Protein AF-S8CUX2-F1 (afdb_monomer_lite)

Secondary structure (DSSP, 8-state):
-----------------TTTT--GGGSS-PPPP----HHHHHHHHHHHHHHTT-HHHHHTTSTT--HHHHHHHHHHHHHH-HHHHHHHHH---S--HHHHHHHHHHHHHHHHHHHHHHHHHTTSS---

Structure (mmCIF, N/CA/C/O backbone):
data_AF-S8CUX2-F1
#
_entry.id   AF-S8CUX2-F1
#
loop_
_atom_site.group_PDB
_atom_site.id
_atom_site.type_symbol
_atom_site.label_atom_id
_atom_site.label_alt_id
_atom_site.label_comp_id
_atom_site.label_asym_id
_atom_site.label_entity_id
_atom_site.label_seq_id
_atom_site.pdbx_PDB_ins_code
_atom_site.Cartn_x
_atom_site.Cartn_y
_atom_site.Cartn_z
_atom_site.occupancy
_atom_site.B_iso_or_equiv
_atom_site.auth_seq_id
_atom_site.auth_comp_id
_atom_site.auth_asym_id
_atom_site.auth_atom_id
_atom_site.pdbx_PDB_model_num
ATOM 1 N N . SER A 1 1 ? -20.152 78.851 15.623 1.00 37.91 1 SER A N 1
ATOM 2 C CA . SER A 1 1 ? -20.322 78.773 14.161 1.00 37.91 1 SER A CA 1
ATOM 3 C C . SER A 1 1 ? -19.673 77.497 13.682 1.00 37.91 1 SER A C 1
ATOM 5 O O . SER A 1 1 ? -18.501 77.322 13.969 1.00 37.91 1 SER A O 1
ATOM 7 N N . ASN A 1 2 ? -20.456 76.507 13.239 1.00 30.64 2 ASN A N 1
ATOM 8 C CA . ASN A 1 2 ? -20.789 76.290 11.816 1.00 30.64 2 ASN A CA 1
ATOM 9 C C . ASN A 1 2 ? -19.498 76.142 10.986 1.00 30.64 2 ASN A C 1
ATOM 11 O O . ASN A 1 2 ? -18.697 77.064 10.982 1.00 30.64 2 ASN A O 1
ATOM 15 N N . ARG A 1 3 ? -19.255 75.078 10.224 1.00 36.97 3 ARG A N 1
ATOM 16 C CA . ARG A 1 3 ? -20.184 74.183 9.536 1.00 36.97 3 ARG A CA 1
ATOM 17 C C . ARG A 1 3 ? -19.367 73.013 8.969 1.00 36.97 3 ARG A C 1
ATOM 19 O O . ARG A 1 3 ? -18.211 73.190 8.599 1.00 36.97 3 ARG A O 1
ATOM 26 N N . GLU A 1 4 ? -20.019 71.864 8.965 1.00 51.66 4 GLU A N 1
ATOM 27 C CA . GLU A 1 4 ? -19.794 70.649 8.183 1.00 51.66 4 GLU A CA 1
ATOM 28 C C . GLU A 1 4 ? -19.056 70.856 6.848 1.00 51.66 4 GLU A C 1
ATOM 30 O O . GLU A 1 4 ? -19.335 71.815 6.126 1.00 51.66 4 GLU A O 1
ATOM 35 N N . ASN A 1 5 ? -18.207 69.896 6.467 1.00 39.75 5 ASN A N 1
ATOM 36 C CA . ASN A 1 5 ? -18.224 69.446 5.080 1.00 39.75 5 ASN A CA 1
ATOM 37 C C . ASN A 1 5 ? -17.845 67.965 4.980 1.00 39.75 5 ASN A C 1
ATOM 39 O O . ASN A 1 5 ? -16.748 67.546 5.347 1.00 39.75 5 ASN A O 1
ATOM 43 N N . GLU A 1 6 ? -18.828 67.208 4.516 1.00 55.53 6 GLU A N 1
ATOM 44 C CA . GLU A 1 6 ? -18.827 65.791 4.200 1.00 55.53 6 GLU A CA 1
ATOM 45 C C . GLU A 1 6 ? -17.875 65.504 3.033 1.00 55.53 6 GLU A C 1
ATOM 47 O O . GLU A 1 6 ? -17.932 66.175 2.004 1.00 55.53 6 GLU A O 1
ATOM 52 N N . VAL A 1 7 ? -17.053 64.462 3.155 1.00 50.59 7 VAL A N 1
ATOM 53 C CA . VAL A 1 7 ? -16.576 63.705 1.993 1.00 50.59 7 VAL A CA 1
ATOM 54 C C . VAL A 1 7 ? -16.762 62.236 2.334 1.00 50.59 7 VAL A C 1
ATOM 56 O O . VAL A 1 7 ? -15.947 61.621 3.016 1.00 50.59 7 VAL A O 1
ATOM 59 N N . GLY A 1 8 ? -17.908 61.709 1.911 1.00 48.66 8 GLY A N 1
ATOM 60 C CA . GLY A 1 8 ? -18.070 60.282 1.721 1.00 48.66 8 GLY A CA 1
ATOM 61 C C . GLY A 1 8 ? -17.279 59.880 0.485 1.00 48.66 8 GLY A C 1
ATOM 62 O O . GLY A 1 8 ? -17.610 60.291 -0.623 1.00 48.66 8 GLY A O 1
ATOM 63 N N . GLU A 1 9 ? -16.255 59.066 0.680 1.00 47.22 9 GLU A N 1
ATOM 64 C CA . GLU A 1 9 ? -15.650 58.276 -0.381 1.00 47.22 9 GLU A CA 1
ATOM 65 C C . GLU A 1 9 ? -15.678 56.841 0.123 1.00 47.22 9 GLU A C 1
ATOM 67 O O . GLU A 1 9 ? -15.067 56.507 1.135 1.00 47.22 9 GLU A O 1
ATOM 72 N N . GLY A 1 10 ? -16.549 56.045 -0.497 1.00 42.28 10 GLY A N 1
ATOM 73 C CA . GLY A 1 10 ? -16.823 54.687 -0.072 1.00 42.28 10 GLY A CA 1
ATOM 74 C C . GLY A 1 10 ? -15.547 53.862 -0.067 1.00 42.28 10 GLY A C 1
ATOM 75 O O . GLY A 1 10 ? -14.856 53.781 -1.083 1.00 42.28 10 GLY A O 1
ATOM 76 N N . ASP A 1 11 ? -15.292 53.207 1.063 1.00 43.88 11 ASP A N 1
ATOM 77 C CA . ASP A 1 11 ? -14.418 52.048 1.131 1.00 43.88 11 ASP A CA 1
ATOM 78 C C . ASP A 1 11 ? -14.991 50.987 0.185 1.00 43.88 11 ASP A C 1
ATOM 80 O O . ASP A 1 11 ? -15.838 50.165 0.547 1.00 43.88 11 ASP A O 1
ATOM 84 N N . ALA A 1 12 ? -14.556 51.030 -1.074 1.00 53.41 12 ALA A N 1
ATOM 85 C CA . ALA A 1 12 ? -14.620 49.900 -1.974 1.00 53.41 12 ALA A CA 1
ATOM 86 C C . ALA A 1 12 ? -13.713 48.843 -1.351 1.00 53.41 12 ALA A C 1
ATOM 88 O O . ALA A 1 12 ? -12.517 48.784 -1.634 1.00 53.41 12 ALA A O 1
ATOM 89 N N . ALA A 1 13 ? -14.286 48.062 -0.436 1.00 52.28 13 ALA A N 1
ATOM 90 C CA . ALA A 1 13 ? -13.693 46.847 0.070 1.00 52.28 13 ALA A CA 1
ATOM 91 C C . ALA A 1 13 ? -13.334 46.007 -1.154 1.00 52.28 13 ALA A C 1
ATOM 93 O O . ALA A 1 13 ? -14.189 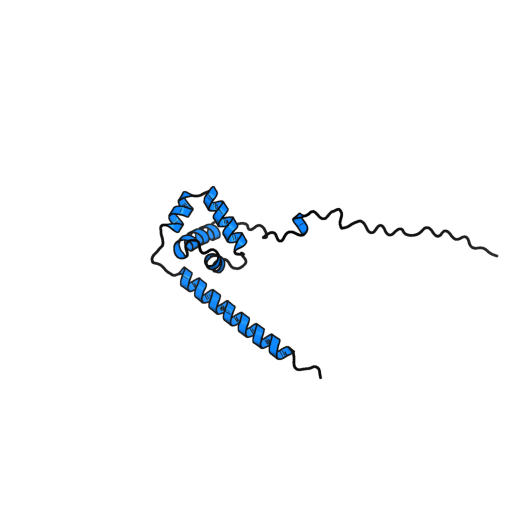45.358 -1.760 1.00 52.28 13 ALA A O 1
ATOM 94 N N . ALA A 1 14 ? -12.067 46.089 -1.555 1.00 55.91 14 ALA A N 1
ATOM 95 C CA . ALA A 1 14 ? -11.447 45.159 -2.463 1.00 55.91 14 ALA A CA 1
ATOM 96 C C . ALA A 1 14 ? -11.514 43.808 -1.755 1.00 55.91 14 ALA A C 1
ATOM 98 O O . ALA A 1 14 ? -10.632 43.435 -0.984 1.00 55.91 14 ALA A O 1
ATOM 99 N N . VAL A 1 15 ? -12.623 43.099 -1.958 1.00 57.91 15 VAL A N 1
ATOM 100 C CA . VAL A 1 15 ? -12.687 41.659 -1.765 1.00 57.91 15 VAL A CA 1
ATOM 101 C C . VAL A 1 15 ? -11.765 41.117 -2.844 1.00 57.91 15 VAL A C 1
ATOM 103 O O . VAL A 1 15 ? -12.189 40.856 -3.967 1.00 57.91 15 VAL A O 1
ATOM 106 N N . GLU A 1 16 ? -10.466 41.102 -2.536 1.00 60.84 16 GLU A N 1
ATOM 107 C CA . GLU A 1 16 ? -9.465 40.524 -3.410 1.00 60.84 16 GLU A CA 1
ATOM 108 C C . GLU A 1 16 ? -9.890 39.090 -3.698 1.00 60.84 16 GLU A C 1
ATOM 110 O O . GLU A 1 16 ? -10.170 38.280 -2.811 1.00 60.84 16 GLU A O 1
ATOM 115 N N . ASP A 1 17 ? -10.039 38.859 -4.990 1.00 59.09 17 ASP A N 1
ATOM 116 C CA . ASP A 1 17 ? -10.714 37.741 -5.599 1.00 59.09 17 ASP A CA 1
ATOM 117 C C . ASP A 1 17 ? -9.941 36.443 -5.333 1.00 59.09 17 ASP A C 1
ATOM 119 O O . ASP A 1 17 ? -9.092 36.001 -6.112 1.00 59.09 17 ASP A O 1
ATOM 123 N N . ALA A 1 18 ? -10.240 35.814 -4.196 1.00 62.25 18 ALA A N 1
ATOM 124 C CA . ALA A 1 18 ? -9.682 34.525 -3.800 1.00 62.25 18 ALA A CA 1
ATOM 125 C C . ALA A 1 18 ? -9.970 33.408 -4.826 1.00 62.25 18 ALA A C 1
ATOM 127 O O . ALA A 1 18 ? -9.386 32.325 -4.737 1.00 62.25 18 ALA A O 1
ATOM 128 N N . THR A 1 19 ? -10.841 33.654 -5.813 1.00 65.31 19 THR A N 1
ATOM 129 C CA . THR A 1 19 ? -11.170 32.702 -6.874 1.00 65.31 19 THR A CA 1
ATOM 130 C C . THR A 1 19 ? -10.201 32.766 -8.062 1.00 65.31 19 THR A C 1
ATOM 132 O O . THR A 1 19 ? -10.017 31.749 -8.731 1.00 65.31 19 THR A O 1
ATOM 135 N N . LEU A 1 20 ? -9.476 33.876 -8.277 1.00 64.56 20 LEU A N 1
ATOM 136 C CA . LEU A 1 20 ? -8.507 34.006 -9.387 1.00 64.56 20 LEU A CA 1
ATOM 137 C C . LEU A 1 20 ? -7.224 33.204 -9.181 1.00 64.56 20 LEU A C 1
ATOM 139 O O . LEU A 1 20 ? -6.543 32.864 -10.149 1.00 64.56 20 LEU A O 1
ATOM 143 N N . TYR A 1 21 ? -6.879 32.899 -7.931 1.00 69.81 21 TYR A N 1
ATOM 144 C CA . TYR A 1 21 ? -5.679 32.124 -7.606 1.00 69.81 21 TYR A CA 1
ATOM 145 C C . TYR A 1 21 ? -5.949 30.616 -7.499 1.00 69.81 21 TYR A C 1
ATOM 147 O O . TYR A 1 21 ? -5.044 29.816 -7.243 1.00 69.81 21 TYR A O 1
ATOM 155 N N . PHE A 1 22 ? -7.198 30.196 -7.700 1.00 71.25 22 PHE A N 1
ATOM 156 C CA . PHE A 1 22 ? -7.586 28.810 -7.538 1.00 71.25 22 PHE A CA 1
ATOM 157 C C . PHE A 1 22 ? -7.418 28.047 -8.857 1.00 71.25 22 PHE A C 1
ATOM 159 O O . PHE A 1 22 ? -8.233 28.120 -9.773 1.00 71.25 22 PHE A O 1
ATOM 166 N N . ASN A 1 23 ? -6.336 27.277 -8.973 1.00 83.06 23 ASN A N 1
ATOM 167 C CA . ASN A 1 23 ? -6.180 26.345 -10.087 1.00 83.06 23 ASN A CA 1
ATOM 168 C C . ASN A 1 23 ? -7.142 25.155 -9.906 1.00 83.06 23 ASN A C 1
ATOM 170 O O . ASN A 1 23 ? -7.345 24.686 -8.789 1.00 83.06 23 ASN A O 1
ATOM 174 N N . TYR A 1 24 ? -7.646 24.592 -11.008 1.00 80.19 24 TYR A N 1
ATOM 175 C CA . TYR A 1 24 ? -8.343 23.296 -11.068 1.00 80.19 24 TYR A CA 1
ATOM 176 C C . TYR A 1 24 ? -7.755 22.222 -10.137 1.00 80.19 24 TYR A C 1
ATOM 178 O O . TYR A 1 24 ? -8.478 21.438 -9.526 1.00 80.19 24 TYR A O 1
ATOM 186 N N . GLN A 1 25 ? -6.428 22.198 -9.999 1.00 77.25 25 GLN A N 1
ATOM 187 C CA . GLN A 1 25 ? -5.720 21.258 -9.136 1.00 77.25 25 GLN A CA 1
ATOM 188 C C . GLN A 1 25 ? -6.114 21.327 -7.657 1.00 77.25 25 GLN A C 1
ATOM 190 O O . GLN A 1 25 ? -5.917 20.331 -6.967 1.00 77.25 25 GLN A O 1
ATOM 195 N N . THR A 1 26 ? -6.653 22.447 -7.183 1.00 79.31 26 THR A N 1
ATOM 196 C CA . THR A 1 26 ? -6.987 22.654 -5.774 1.00 79.31 26 THR A CA 1
ATOM 197 C C . THR A 1 26 ? -8.359 22.049 -5.407 1.00 79.31 26 THR A C 1
ATOM 199 O O . THR A 1 26 ? -8.569 21.717 -4.247 1.00 79.31 26 THR A O 1
ATOM 202 N N . TYR A 1 27 ? -9.255 21.784 -6.375 1.00 81.44 27 TYR A N 1
ATOM 203 C CA . TYR A 1 27 ? -10.503 21.013 -6.160 1.00 81.44 27 TYR A CA 1
ATOM 204 C C . TYR A 1 27 ? -10.329 19.511 -6.434 1.00 81.44 27 TYR A C 1
ATOM 206 O O . TYR A 1 27 ? -11.255 18.724 -6.245 1.00 81.44 27 TYR A O 1
ATOM 214 N N . MET A 1 28 ? -9.163 19.095 -6.929 1.00 82.19 28 MET A N 1
ATOM 215 C CA . MET A 1 28 ? -8.902 17.695 -7.239 1.00 82.19 28 MET A CA 1
ATOM 216 C C . MET A 1 28 ? -8.501 16.938 -5.978 1.00 82.19 28 MET A C 1
ATOM 218 O O . MET A 1 28 ? -7.498 17.274 -5.349 1.00 82.19 28 MET A O 1
ATOM 222 N N . ASP A 1 29 ? -9.213 15.853 -5.680 1.00 75.50 29 ASP A N 1
ATOM 223 C CA . ASP A 1 29 ? -8.804 14.901 -4.650 1.00 75.50 29 ASP A CA 1
ATOM 224 C C . ASP A 1 29 ? -7.596 14.090 -5.145 1.00 75.50 29 ASP A C 1
ATOM 226 O O . ASP A 1 29 ? -7.708 13.043 -5.793 1.00 75.50 29 ASP A O 1
ATOM 230 N N . LYS A 1 30 ? -6.402 14.659 -4.949 1.00 77.56 30 LYS A N 1
ATOM 231 C CA . LYS A 1 30 ? -5.134 14.043 -5.332 1.00 77.56 30 LYS A CA 1
ATOM 232 C C . LYS A 1 30 ? -4.539 13.328 -4.125 1.00 77.56 30 LYS A C 1
ATOM 234 O O . LYS A 1 30 ? -4.345 13.958 -3.082 1.00 77.56 30 LYS A O 1
ATOM 239 N N . PRO A 1 31 ? -4.134 12.053 -4.268 1.00 75.00 31 PRO A N 1
ATOM 240 C CA . PRO A 1 31 ? -3.434 11.378 -3.194 1.00 75.00 31 PRO A CA 1
ATOM 241 C C . PRO A 1 31 ? -2.156 12.147 -2.867 1.00 75.00 31 PRO A C 1
ATOM 243 O O . PRO A 1 31 ? -1.370 12.476 -3.763 1.00 75.00 31 PRO A O 1
ATOM 246 N N . ARG A 1 32 ? -1.933 12.409 -1.574 1.00 80.06 32 ARG A N 1
ATOM 247 C CA . ARG A 1 32 ? -0.699 13.053 -1.121 1.00 80.06 32 ARG A CA 1
ATOM 248 C C . ARG A 1 32 ? 0.512 12.256 -1.627 1.00 80.06 32 ARG A C 1
ATOM 250 O O . ARG A 1 32 ? 0.483 11.019 -1.573 1.00 80.06 32 ARG A O 1
ATOM 257 N N . PRO A 1 33 ? 1.562 12.929 -2.127 1.00 79.62 33 PRO A N 1
ATOM 258 C CA . PRO A 1 33 ? 2.763 12.250 -2.583 1.00 79.62 33 PRO A CA 1
ATOM 259 C C . PRO A 1 33 ? 3.424 11.530 -1.405 1.00 79.62 33 PRO A C 1
ATOM 261 O O . PRO A 1 33 ? 3.653 12.119 -0.352 1.00 79.62 33 PRO A O 1
ATOM 264 N N . ILE A 1 34 ? 3.738 10.249 -1.595 1.00 87.38 34 ILE A N 1
ATOM 265 C CA . ILE A 1 34 ? 4.442 9.434 -0.602 1.00 87.38 34 ILE A CA 1
ATOM 266 C C . ILE A 1 34 ? 5.869 9.204 -1.055 1.00 87.38 34 ILE A C 1
ATOM 268 O O . ILE A 1 34 ? 6.129 8.808 -2.197 1.00 87.38 34 ILE A O 1
ATOM 272 N N . ARG A 1 35 ? 6.792 9.369 -0.111 1.00 89.62 35 ARG A N 1
ATOM 273 C CA . ARG A 1 35 ? 8.161 8.903 -0.260 1.00 89.62 35 ARG A CA 1
ATOM 274 C C . ARG A 1 35 ? 8.235 7.437 0.162 1.00 89.62 35 ARG A C 1
ATOM 276 O O . ARG A 1 35 ? 8.174 7.135 1.343 1.00 89.62 35 ARG A O 1
ATOM 283 N N . TRP A 1 36 ? 8.388 6.545 -0.811 1.00 93.75 36 TRP A N 1
ATOM 284 C CA . TRP A 1 36 ? 8.615 5.124 -0.553 1.00 93.75 36 TRP A CA 1
ATOM 285 C C . TRP A 1 36 ? 10.032 4.912 -0.032 1.00 93.75 36 TRP A C 1
ATOM 287 O O . TRP A 1 36 ? 10.997 5.240 -0.732 1.00 93.75 36 TRP A O 1
ATOM 297 N N . SER A 1 37 ? 10.170 4.369 1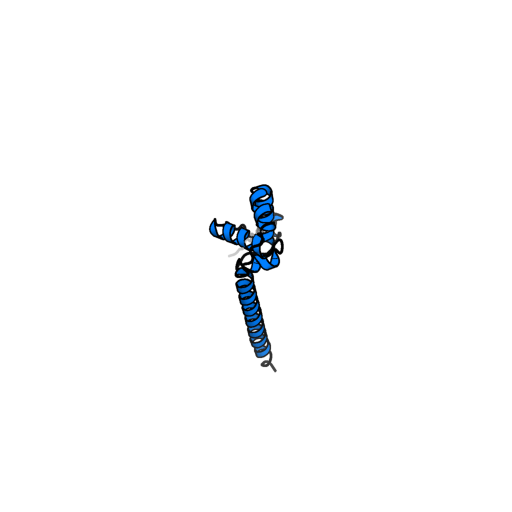.177 1.00 95.00 37 SER A N 1
ATOM 298 C CA . SER A 1 37 ? 11.471 3.917 1.654 1.00 95.00 37 SER A CA 1
ATOM 299 C C . SER A 1 37 ? 11.889 2.630 0.931 1.00 95.00 37 SER A C 1
ATOM 301 O O . SER A 1 37 ? 11.096 1.980 0.235 1.00 95.00 37 SER A O 1
ATOM 303 N N . LYS A 1 38 ? 13.166 2.258 1.072 1.00 95.00 38 LYS A N 1
ATOM 304 C CA . LYS A 1 38 ? 13.649 0.967 0.564 1.00 95.00 38 LYS A CA 1
ATOM 305 C C . LYS A 1 38 ? 12.917 -0.185 1.254 1.00 95.00 38 LYS A C 1
ATOM 307 O O . LYS A 1 38 ? 12.461 -1.084 0.563 1.00 95.00 38 LYS A O 1
ATOM 312 N N . GLN A 1 39 ? 12.726 -0.086 2.571 1.00 95.06 39 GLN A N 1
ATOM 313 C CA . GLN A 1 39 ? 12.022 -1.096 3.356 1.00 95.06 39 GLN A CA 1
ATOM 314 C C . GLN A 1 39 ? 10.567 -1.260 2.903 1.00 95.06 39 GLN A C 1
ATOM 316 O O . GLN A 1 39 ? 10.148 -2.376 2.625 1.00 95.06 39 GLN A O 1
ATOM 321 N N . ASP A 1 40 ? 9.832 -0.158 2.713 1.00 94.50 40 ASP A N 1
ATOM 322 C CA . ASP A 1 40 ? 8.439 -0.222 2.238 1.00 94.50 40 ASP A CA 1
ATOM 323 C C . ASP A 1 40 ? 8.344 -0.849 0.846 1.00 94.50 40 ASP A C 1
ATOM 325 O O . ASP A 1 40 ? 7.373 -1.522 0.508 1.00 94.50 40 ASP A O 1
ATOM 329 N N . THR A 1 41 ? 9.360 -0.613 0.012 1.00 95.88 41 THR A N 1
ATOM 330 C CA . THR A 1 41 ? 9.427 -1.204 -1.324 1.00 95.88 41 THR A CA 1
ATOM 331 C C . THR A 1 41 ? 9.682 -2.709 -1.248 1.00 95.88 41 THR A C 1
ATOM 333 O O . THR A 1 41 ? 9.054 -3.444 -2.002 1.00 95.88 41 THR A O 1
ATOM 336 N N . GLU A 1 42 ? 10.535 -3.182 -0.335 1.00 95.38 42 GLU A N 1
ATOM 337 C CA . GLU A 1 42 ? 10.711 -4.622 -0.093 1.00 95.38 42 GLU A CA 1
ATOM 338 C C . GLU A 1 42 ? 9.413 -5.268 0.397 1.00 95.38 42 GLU A C 1
ATOM 340 O O . GLU A 1 42 ? 8.933 -6.214 -0.227 1.00 95.38 42 GLU A O 1
ATOM 345 N N . THR A 1 43 ? 8.768 -4.688 1.415 1.00 93.94 43 THR A N 1
ATOM 346 C CA . THR A 1 43 ? 7.464 -5.161 1.906 1.00 93.94 43 THR A CA 1
ATOM 347 C C . THR A 1 43 ? 6.413 -5.168 0.795 1.00 93.94 43 THR A C 1
ATOM 349 O O . THR A 1 43 ? 5.590 -6.075 0.728 1.00 93.94 43 THR A O 1
ATOM 352 N N . PHE A 1 44 ? 6.451 -4.209 -0.135 1.00 95.38 44 PHE A N 1
ATOM 353 C CA . PHE A 1 44 ? 5.544 -4.190 -1.283 1.00 95.38 44 PHE A CA 1
ATOM 354 C C . PHE A 1 44 ? 5.767 -5.398 -2.200 1.00 95.38 44 PHE A C 1
ATOM 356 O O . PHE A 1 44 ? 4.802 -6.048 -2.595 1.00 95.38 44 PHE A O 1
ATOM 363 N N . TYR A 1 45 ? 7.019 -5.736 -2.514 1.00 94.94 45 TYR A N 1
ATOM 364 C CA . TYR A 1 45 ? 7.324 -6.914 -3.325 1.00 94.94 45 TYR A CA 1
ATOM 365 C C . TYR A 1 45 ? 6.964 -8.220 -2.610 1.00 94.94 45 TYR A C 1
ATOM 367 O O . TYR A 1 45 ? 6.417 -9.125 -3.239 1.00 94.94 45 TYR A O 1
ATOM 375 N N . GLU A 1 46 ? 7.202 -8.318 -1.303 1.00 92.94 46 GLU A N 1
ATOM 376 C CA . GLU A 1 46 ? 6.768 -9.463 -0.493 1.00 92.94 46 GLU A CA 1
ATOM 377 C C . GLU A 1 46 ? 5.242 -9.608 -0.480 1.00 92.94 46 GLU A C 1
ATOM 379 O O . GLU A 1 46 ? 4.718 -10.710 -0.654 1.00 92.94 46 GLU A O 1
ATOM 384 N N . ALA A 1 47 ? 4.517 -8.496 -0.371 1.00 92.94 47 ALA A N 1
ATOM 385 C CA . ALA A 1 47 ? 3.063 -8.478 -0.427 1.00 92.94 47 ALA A CA 1
ATOM 386 C C . ALA A 1 47 ? 2.537 -8.953 -1.792 1.00 92.94 47 ALA A C 1
ATOM 388 O O . ALA A 1 47 ? 1.644 -9.797 -1.843 1.00 92.94 47 ALA A O 1
ATOM 389 N N . ILE A 1 48 ? 3.124 -8.480 -2.897 1.00 94.12 48 ILE A N 1
ATOM 390 C CA . ILE A 1 48 ? 2.785 -8.941 -4.256 1.00 94.12 48 ILE A CA 1
ATOM 391 C C . ILE A 1 48 ? 3.031 -10.447 -4.390 1.00 94.12 48 ILE A C 1
ATOM 393 O O . ILE A 1 48 ? 2.212 -11.156 -4.970 1.00 94.12 48 ILE A O 1
ATOM 397 N N . ARG A 1 49 ? 4.113 -10.963 -3.798 1.00 92.31 49 ARG A N 1
ATOM 398 C CA . ARG A 1 49 ? 4.396 -12.403 -3.788 1.00 92.31 49 ARG A CA 1
ATOM 399 C C . ARG A 1 49 ? 3.328 -13.213 -3.070 1.00 92.31 49 ARG A C 1
ATOM 401 O O . ARG A 1 49 ? 2.999 -14.304 -3.525 1.00 92.31 49 ARG A O 1
ATOM 408 N N . GLN A 1 50 ? 2.789 -12.723 -1.955 1.00 90.25 50 GLN A N 1
ATOM 409 C CA . GLN A 1 50 ? 1.811 -13.482 -1.167 1.00 90.25 50 GLN A CA 1
ATOM 410 C C . GLN A 1 50 ? 0.373 -13.330 -1.675 1.00 90.25 50 GLN A C 1
ATOM 412 O O . GLN A 1 50 ? -0.335 -14.338 -1.801 1.00 90.25 50 GLN A O 1
ATOM 417 N N . PHE A 1 51 ? -0.043 -12.098 -1.981 1.00 90.62 51 PHE A N 1
ATOM 418 C CA . PHE A 1 51 ? -1.417 -11.737 -2.350 1.00 90.62 51 PHE A CA 1
ATOM 419 C C . PHE A 1 51 ? -1.650 -11.642 -3.863 1.00 90.62 51 PHE A C 1
ATOM 421 O O . PHE A 1 51 ? -2.797 -11.585 -4.303 1.00 90.62 51 PHE A O 1
ATOM 428 N N . GLY A 1 52 ? -0.592 -11.618 -4.674 1.00 89.50 52 GLY A N 1
ATOM 429 C CA . GLY A 1 52 ? -0.695 -11.373 -6.109 1.00 89.50 52 GLY A CA 1
ATOM 430 C C . GLY A 1 52 ? -1.036 -9.912 -6.400 1.00 89.50 52 GLY A C 1
ATOM 431 O O . GLY A 1 52 ? -0.409 -8.997 -5.880 1.00 89.50 52 GLY A O 1
ATOM 432 N N . THR A 1 53 ? -2.040 -9.680 -7.245 1.00 91.00 53 THR A N 1
ATOM 433 C CA . THR A 1 53 ? -2.443 -8.335 -7.695 1.00 91.00 53 THR A CA 1
ATOM 434 C C . THR A 1 53 ? -3.594 -7.728 -6.890 1.00 91.00 53 THR A C 1
ATOM 436 O O . THR A 1 53 ? -4.150 -6.704 -7.298 1.00 91.00 53 THR A O 1
ATOM 439 N N . ASP A 1 54 ? -3.984 -8.331 -5.762 1.00 93.50 54 ASP A N 1
ATOM 440 C CA . ASP A 1 54 ? -5.013 -7.755 -4.895 1.00 93.50 54 ASP A CA 1
ATOM 441 C C . ASP A 1 54 ? -4.458 -6.567 -4.097 1.00 93.50 54 ASP A C 1
ATOM 443 O O . ASP A 1 54 ? -3.942 -6.682 -2.984 1.00 93.50 54 ASP A O 1
ATOM 447 N N . LEU A 1 55 ? -4.582 -5.381 -4.693 1.00 94.38 55 LEU A N 1
ATOM 448 C CA . LEU A 1 55 ? -4.099 -4.133 -4.106 1.00 94.38 55 LEU A CA 1
ATOM 449 C C . LEU A 1 55 ? -4.846 -3.739 -2.826 1.00 94.38 55 LEU A C 1
ATOM 451 O O . LEU A 1 55 ? -4.312 -2.953 -2.046 1.00 94.38 55 LEU A O 1
ATOM 455 N N . SER A 1 56 ? -6.071 -4.232 -2.622 1.00 93.06 56 SER A N 1
ATOM 456 C CA . SER A 1 56 ? -6.849 -3.937 -1.417 1.00 93.06 56 SER A CA 1
ATOM 457 C C . SER A 1 56 ? -6.292 -4.703 -0.220 1.00 93.06 56 SER A C 1
ATOM 459 O O . SER A 1 56 ? -6.166 -4.126 0.857 1.00 93.06 56 SER A O 1
ATOM 461 N N . LEU A 1 57 ? -5.890 -5.963 -0.416 1.00 92.38 57 LEU A N 1
ATOM 462 C CA . LEU A 1 57 ? -5.199 -6.746 0.612 1.00 92.38 57 LEU A CA 1
ATOM 463 C C . LEU A 1 57 ? -3.802 -6.198 0.895 1.00 92.38 57 LEU A C 1
ATOM 465 O O . LEU A 1 57 ? -3.437 -6.021 2.054 1.00 92.38 57 LEU A O 1
ATOM 469 N N . ILE A 1 58 ? -3.047 -5.849 -0.150 1.00 94.19 58 ILE A N 1
ATOM 470 C CA . ILE A 1 58 ? -1.706 -5.269 0.006 1.00 94.19 58 ILE A CA 1
ATOM 471 C C . ILE A 1 58 ? -1.763 -3.969 0.811 1.00 94.19 58 ILE A C 1
ATOM 473 O O . ILE A 1 58 ? -0.910 -3.748 1.665 1.00 94.19 58 ILE A O 1
ATOM 477 N N . GLN A 1 59 ? -2.780 -3.128 0.594 1.00 94.94 59 GLN A N 1
ATOM 478 C CA . GLN A 1 59 ? -2.968 -1.894 1.361 1.00 94.94 59 GLN A CA 1
ATOM 479 C C . GLN A 1 59 ? -3.037 -2.145 2.875 1.00 94.94 59 GLN A C 1
ATOM 481 O O . GLN A 1 59 ? -2.556 -1.315 3.640 1.00 94.94 59 GLN A O 1
ATOM 486 N N . GLN A 1 60 ? -3.588 -3.277 3.325 1.00 93.69 60 GLN A N 1
ATOM 487 C CA . GLN A 1 60 ? -3.718 -3.568 4.758 1.00 93.69 60 GLN A CA 1
ATOM 488 C C . GLN A 1 60 ? -2.364 -3.695 5.473 1.00 93.69 60 GLN A C 1
ATOM 490 O O . GLN A 1 60 ? -2.300 -3.485 6.681 1.00 93.69 60 GLN A O 1
ATOM 495 N N . LEU A 1 61 ? -1.279 -3.974 4.741 1.00 91.25 61 LEU A N 1
ATOM 496 C CA . LEU A 1 61 ? 0.081 -3.997 5.288 1.00 91.25 61 LEU A CA 1
ATOM 497 C C . LEU A 1 61 ? 0.706 -2.607 5.459 1.00 91.25 61 LEU A C 1
ATOM 499 O O . LEU A 1 61 ? 1.720 -2.473 6.137 1.00 91.25 61 LEU A O 1
ATOM 503 N N . PHE A 1 62 ? 0.125 -1.577 4.844 1.00 91.94 62 PHE A N 1
ATOM 504 C CA . PHE A 1 62 ? 0.666 -0.224 4.839 1.00 91.94 62 PHE A CA 1
ATOM 505 C C . PHE A 1 62 ? -0.300 0.742 5.533 1.00 91.94 62 PHE A C 1
ATOM 507 O O . PHE A 1 62 ? -1.113 1.395 4.866 1.00 91.94 62 PHE A O 1
ATOM 514 N N . PRO A 1 63 ? -0.232 0.866 6.872 1.00 87.56 63 PRO A N 1
ATOM 515 C CA . PRO A 1 63 ? -1.096 1.787 7.593 1.00 87.56 63 PRO A CA 1
ATOM 516 C C . PRO A 1 63 ? -0.850 3.224 7.114 1.00 87.56 63 PRO A C 1
ATOM 518 O O . PRO A 1 63 ? 0.284 3.689 7.028 1.00 87.56 63 PRO A O 1
ATOM 521 N N . GLY A 1 64 ? -1.929 3.928 6.775 1.00 88.44 64 GLY A N 1
ATOM 522 C CA . GLY A 1 64 ? -1.871 5.310 6.291 1.00 88.44 64 GLY A CA 1
ATOM 523 C C . GLY A 1 64 ? -1.635 5.473 4.786 1.00 88.44 64 GLY A C 1
ATOM 524 O O . GLY A 1 64 ? -1.678 6.608 4.306 1.00 88.44 64 GLY A O 1
ATOM 525 N N . LEU A 1 65 ? -1.441 4.387 4.027 1.00 92.19 65 LEU A N 1
ATOM 526 C CA . LEU A 1 65 ? -1.449 4.441 2.563 1.00 92.19 65 LEU A CA 1
ATOM 527 C C . LEU A 1 65 ? -2.814 4.018 2.017 1.00 92.19 65 LEU A C 1
ATOM 529 O O . LEU A 1 65 ? -3.445 3.076 2.490 1.00 92.19 65 LEU A O 1
ATOM 533 N N . THR A 1 66 ? -3.266 4.702 0.974 1.00 93.31 66 THR A N 1
ATOM 534 C CA . THR A 1 66 ? -4.514 4.393 0.282 1.00 93.31 66 THR A CA 1
ATOM 535 C C . THR A 1 66 ? -4.276 3.393 -0.843 1.00 93.31 66 THR A C 1
ATOM 537 O O . THR A 1 66 ? -3.211 3.359 -1.470 1.00 93.31 66 THR A O 1
ATOM 540 N N . ARG A 1 67 ? -5.306 2.624 -1.206 1.00 94.19 67 ARG A N 1
ATOM 541 C CA . ARG A 1 67 ? -5.278 1.734 -2.377 1.00 94.19 67 ARG A CA 1
ATOM 542 C C . ARG A 1 67 ? -4.825 2.438 -3.661 1.00 94.19 67 ARG A C 1
ATOM 544 O O . ARG A 1 67 ? -4.145 1.833 -4.491 1.00 94.19 67 ARG A O 1
ATOM 551 N N . GLN A 1 68 ? -5.183 3.713 -3.843 1.00 93.12 68 GLN A N 1
ATOM 552 C CA . GLN A 1 68 ? -4.734 4.493 -5.000 1.00 93.12 68 GLN A CA 1
ATOM 553 C C . GLN A 1 68 ? -3.211 4.671 -5.006 1.00 93.12 68 GLN A C 1
ATOM 555 O O . GLN A 1 68 ? -2.582 4.537 -6.055 1.00 93.12 68 GLN A O 1
ATOM 560 N N . GLN A 1 69 ? -2.607 4.916 -3.844 1.00 94.38 69 GLN A N 1
ATOM 561 C CA . GLN A 1 69 ? -1.160 5.063 -3.703 1.00 94.38 69 GLN A CA 1
ATOM 562 C C . GLN A 1 69 ? -0.431 3.734 -3.953 1.00 94.38 69 GLN A C 1
ATOM 564 O O . GLN A 1 69 ? 0.572 3.722 -4.669 1.00 94.38 69 GLN A O 1
ATOM 569 N N . ILE A 1 70 ? -0.984 2.609 -3.483 1.00 95.81 70 ILE A N 1
ATOM 570 C CA . ILE A 1 70 ? -0.474 1.264 -3.807 1.00 95.81 70 ILE A CA 1
ATOM 571 C C . ILE A 1 70 ? -0.551 0.999 -5.320 1.00 95.81 70 ILE A C 1
ATOM 573 O O . ILE A 1 70 ? 0.416 0.541 -5.927 1.00 95.81 70 ILE A O 1
ATOM 577 N N . LYS A 1 71 ? -1.660 1.367 -5.975 1.00 95.25 71 LYS A N 1
ATOM 578 C CA . LYS A 1 71 ? -1.809 1.261 -7.439 1.00 95.25 71 LYS A CA 1
ATOM 579 C C . LYS A 1 71 ? -0.782 2.106 -8.193 1.00 95.25 71 LYS A C 1
ATOM 581 O O . LYS A 1 71 ? -0.240 1.655 -9.202 1.00 95.25 71 LYS A O 1
ATOM 586 N N . LEU A 1 72 ? -0.521 3.331 -7.738 1.00 95.31 72 LEU A N 1
ATOM 587 C CA . LEU A 1 72 ? 0.495 4.200 -8.336 1.00 95.31 72 LEU A CA 1
ATOM 588 C C . LEU A 1 72 ? 1.895 3.596 -8.196 1.00 95.31 72 LEU A C 1
ATOM 590 O O . LEU A 1 72 ? 2.655 3.619 -9.165 1.00 95.31 72 LEU A O 1
ATOM 594 N N . LYS A 1 73 ? 2.212 3.010 -7.036 1.00 95.88 73 LYS A N 1
ATOM 595 C CA . LYS A 1 73 ? 3.460 2.271 -6.823 1.00 95.88 73 LYS A CA 1
ATOM 596 C C . LYS A 1 73 ? 3.566 1.083 -7.774 1.00 95.88 73 LYS A C 1
ATOM 598 O O . LYS A 1 73 ? 4.547 1.018 -8.502 1.00 95.88 73 LYS A O 1
ATOM 603 N N . TYR A 1 74 ? 2.537 0.239 -7.869 1.00 95.88 74 TYR A N 1
ATOM 604 C CA . TYR A 1 74 ? 2.513 -0.893 -8.803 1.00 95.88 74 TYR A CA 1
ATOM 605 C C . TYR A 1 74 ? 2.803 -0.456 -10.244 1.00 95.88 74 TYR A C 1
ATOM 607 O O . TYR A 1 74 ? 3.719 -0.970 -10.873 1.00 95.88 74 TYR A O 1
ATOM 615 N N . LYS A 1 75 ? 2.100 0.570 -10.745 1.00 95.69 75 LYS A N 1
ATOM 616 C CA . LYS A 1 75 ? 2.332 1.114 -12.097 1.00 95.69 75 LYS A CA 1
ATOM 617 C C . LYS A 1 75 ? 3.738 1.682 -12.292 1.00 95.69 75 LYS A C 1
ATOM 619 O O . LYS A 1 75 ? 4.243 1.709 -13.411 1.00 95.69 75 LYS A O 1
ATOM 624 N N . LYS A 1 76 ? 4.347 2.226 -11.237 1.00 95.81 76 LYS A N 1
ATOM 625 C CA . LYS A 1 76 ? 5.719 2.736 -11.289 1.00 95.81 76 LYS A CA 1
ATOM 626 C C . LYS A 1 76 ? 6.716 1.581 -11.374 1.00 95.81 76 LYS A C 1
ATOM 628 O O . LYS A 1 76 ? 7.584 1.620 -12.239 1.00 95.81 76 LYS A O 1
ATOM 633 N N . GLU A 1 77 ? 6.558 0.560 -10.537 1.00 96.12 77 GLU A N 1
ATOM 634 C CA . GLU A 1 77 ? 7.408 -0.636 -10.546 1.00 96.12 77 GLU A CA 1
ATOM 635 C C . GLU A 1 77 ? 7.255 -1.435 -11.846 1.00 96.12 77 GLU A C 1
ATOM 637 O O . GLU A 1 77 ? 8.248 -1.884 -12.397 1.00 96.12 77 GLU A O 1
ATOM 642 N N . GLU A 1 78 ? 6.053 -1.523 -12.417 1.00 95.81 78 GLU A N 1
ATOM 643 C CA . GLU A 1 78 ? 5.819 -2.165 -13.720 1.00 95.81 78 GLU A CA 1
ATOM 644 C C . GLU A 1 78 ? 6.626 -1.501 -14.846 1.00 95.81 78 GLU A C 1
ATOM 646 O O . GLU A 1 78 ? 7.143 -2.174 -15.732 1.00 95.81 78 GLU A O 1
ATOM 651 N N . ARG A 1 79 ? 6.785 -0.173 -14.792 1.00 96.62 79 ARG A N 1
ATOM 652 C CA . ARG A 1 79 ? 7.557 0.588 -15.785 1.00 96.62 79 ARG A CA 1
ATOM 653 C C . ARG A 1 79 ? 9.060 0.563 -15.529 1.00 96.62 79 ARG A C 1
ATOM 655 O O . ARG A 1 79 ? 9.831 0.569 -16.479 1.00 96.62 79 ARG A O 1
ATOM 662 N N . GLN A 1 80 ? 9.474 0.616 -14.264 1.00 96.56 80 GLN A N 1
ATOM 663 C CA . GLN A 1 80 ? 10.883 0.781 -13.884 1.00 96.56 80 GLN A CA 1
ATOM 664 C C . GLN A 1 80 ? 11.593 -0.555 -13.635 1.00 96.56 80 GLN A C 1
ATOM 666 O O . GLN A 1 80 ? 12.784 -0.680 -13.908 1.00 96.56 80 GLN A O 1
ATOM 671 N N . HIS A 1 81 ? 10.866 -1.553 -13.138 1.00 96.06 81 HIS A N 1
ATOM 672 C CA . HIS A 1 81 ? 11.379 -2.844 -12.684 1.00 96.06 81 HIS A CA 1
ATOM 673 C C . HIS A 1 81 ? 10.459 -4.015 -13.107 1.00 96.06 81 HIS A C 1
ATOM 675 O O . HIS A 1 81 ? 10.056 -4.821 -12.262 1.00 96.06 81 HIS A O 1
ATOM 681 N N . PRO A 1 82 ? 10.146 -4.164 -14.413 1.00 95.44 82 PRO A N 1
ATOM 682 C CA . PRO A 1 82 ? 9.176 -5.152 -14.898 1.00 95.44 82 PRO A CA 1
ATOM 683 C C . PRO A 1 82 ? 9.547 -6.594 -14.531 1.00 95.44 82 PRO A C 1
ATOM 685 O O . PRO A 1 82 ? 8.681 -7.365 -14.126 1.00 95.44 82 PRO A O 1
ATOM 688 N N . PHE A 1 83 ? 10.83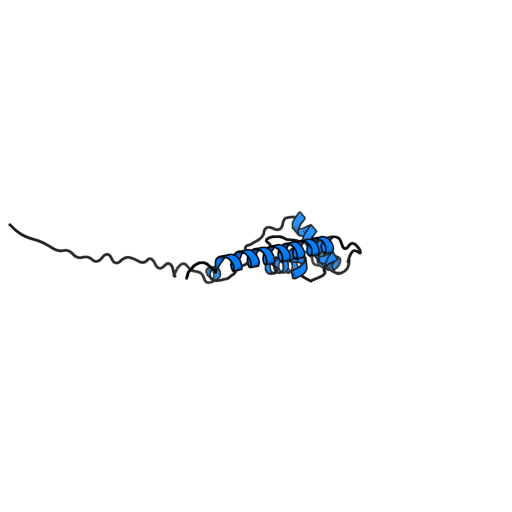3 -6.955 -14.608 1.00 95.81 83 PHE A N 1
ATOM 689 C CA . PHE A 1 83 ? 11.300 -8.303 -14.266 1.00 95.81 83 PHE A CA 1
ATOM 690 C C . PHE A 1 83 ? 11.082 -8.641 -12.793 1.00 95.81 83 PHE A C 1
ATOM 692 O O . PHE A 1 83 ? 10.606 -9.726 -12.479 1.00 95.81 83 PHE A O 1
ATOM 699 N N . ARG A 1 84 ? 11.369 -7.693 -11.897 1.00 94.94 84 ARG A N 1
ATOM 700 C CA . ARG A 1 84 ? 11.207 -7.885 -10.453 1.00 94.94 84 ARG A CA 1
ATOM 701 C C . ARG A 1 84 ? 9.737 -8.033 -10.075 1.00 94.94 84 ARG A C 1
ATOM 703 O O . ARG A 1 84 ? 9.386 -8.867 -9.247 1.00 94.94 84 ARG A O 1
ATOM 710 N N . LEU A 1 85 ? 8.868 -7.243 -10.705 1.00 94.50 85 LEU A N 1
ATOM 711 C CA . LEU A 1 85 ? 7.427 -7.348 -10.501 1.00 94.50 85 LEU A CA 1
ATOM 712 C C . LEU A 1 85 ? 6.879 -8.674 -11.043 1.00 94.50 85 LEU A C 1
ATOM 714 O O . LEU A 1 85 ? 6.096 -9.334 -10.366 1.00 94.50 85 LEU A O 1
ATOM 718 N N . HIS A 1 86 ? 7.325 -9.094 -12.227 1.00 93.38 86 HIS A N 1
ATOM 719 C CA . HIS A 1 86 ? 6.940 -10.374 -12.815 1.00 93.38 86 HIS A CA 1
ATOM 720 C C . HIS A 1 86 ? 7.388 -11.563 -11.956 1.00 93.38 86 HIS A C 1
ATOM 722 O O . HIS A 1 86 ? 6.602 -12.478 -11.703 1.00 93.38 86 HIS A O 1
ATOM 728 N N . GLU A 1 87 ? 8.625 -11.530 -11.460 1.00 93.56 87 GLU A N 1
ATOM 729 C CA . GLU A 1 87 ? 9.143 -12.525 -10.525 1.00 93.56 87 GLU A CA 1
ATOM 730 C C . GLU A 1 87 ? 8.292 -12.573 -9.256 1.00 93.56 87 GLU A C 1
ATOM 732 O O . GLU A 1 87 ? 7.895 -13.656 -8.827 1.00 93.56 87 GLU A O 1
ATOM 737 N N . ALA A 1 88 ? 7.953 -11.412 -8.690 1.00 92.69 88 ALA A N 1
ATOM 738 C CA . ALA A 1 88 ? 7.120 -11.336 -7.502 1.00 92.69 88 ALA A CA 1
ATOM 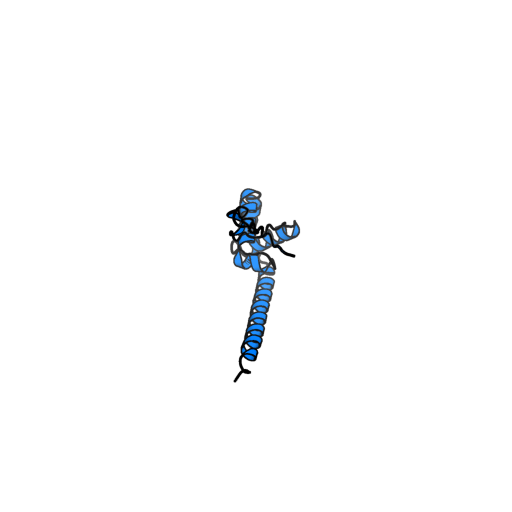739 C C . ALA A 1 88 ? 5.735 -11.967 -7.728 1.00 92.69 88 ALA A C 1
ATOM 741 O O . ALA A 1 88 ? 5.280 -12.751 -6.905 1.00 92.69 88 ALA A O 1
ATOM 742 N N . VAL A 1 89 ? 5.082 -11.691 -8.858 1.00 90.00 89 VAL A N 1
ATOM 743 C CA . VAL A 1 89 ? 3.759 -12.261 -9.172 1.00 90.00 89 VAL A CA 1
ATOM 744 C C . VAL A 1 89 ? 3.825 -13.774 -9.423 1.00 90.00 89 VAL A C 1
ATOM 746 O O . VAL A 1 89 ? 2.898 -14.498 -9.065 1.00 90.00 89 VAL A O 1
ATOM 749 N N . THR A 1 90 ? 4.910 -14.264 -10.024 1.00 89.56 90 THR A N 1
ATOM 750 C CA . THR A 1 90 ? 5.030 -15.672 -10.439 1.00 89.56 90 THR A CA 1
ATOM 751 C C . THR A 1 90 ? 5.509 -16.577 -9.297 1.00 89.56 90 THR A C 1
ATOM 753 O O . THR A 1 90 ? 5.059 -17.716 -9.175 1.00 89.56 90 THR A O 1
ATOM 756 N N . ASN A 1 91 ? 6.388 -16.079 -8.421 1.00 85.75 91 ASN A N 1
ATOM 757 C CA . ASN A 1 91 ? 6.985 -16.849 -7.327 1.00 85.75 91 ASN A CA 1
ATOM 758 C C . ASN A 1 91 ? 6.260 -16.634 -5.994 1.00 85.75 91 ASN A C 1
ATOM 760 O O . ASN A 1 91 ? 6.759 -15.948 -5.087 1.00 85.75 91 ASN A O 1
ATOM 764 N N . ARG A 1 92 ? 5.108 -17.298 -5.853 1.00 78.81 92 ARG A N 1
ATOM 765 C CA . ARG A 1 92 ? 4.327 -17.313 -4.612 1.00 78.81 92 ARG A CA 1
ATOM 766 C C . ARG A 1 92 ? 4.965 -18.232 -3.559 1.00 78.81 92 ARG A C 1
ATOM 768 O O . ARG A 1 92 ? 5.071 -19.439 -3.790 1.00 78.81 92 ARG A O 1
ATOM 775 N N . PRO A 1 93 ? 5.396 -17.708 -2.398 1.00 79.06 93 PRO A N 1
ATOM 776 C CA . PRO A 1 93 ? 5.919 -18.536 -1.322 1.00 79.06 93 PRO A CA 1
ATOM 777 C C . PRO A 1 93 ? 4.796 -19.370 -0.689 1.00 79.06 93 PRO A C 1
ATOM 779 O O . PRO A 1 93 ? 3.632 -18.973 -0.684 1.00 79.06 93 PRO A O 1
ATOM 782 N N . LYS A 1 94 ? 5.162 -20.522 -0.116 1.00 76.38 94 LYS A N 1
ATOM 783 C CA . LYS A 1 94 ? 4.257 -21.346 0.712 1.00 76.38 94 LYS A CA 1
ATOM 784 C C . LYS A 1 94 ? 4.032 -20.761 2.111 1.00 76.38 94 LYS A C 1
ATOM 786 O O . LYS A 1 94 ? 3.210 -21.268 2.862 1.00 76.38 94 LYS A O 1
ATOM 791 N N . ASP A 1 95 ? 4.802 -19.739 2.469 1.00 78.38 95 ASP A N 1
ATOM 792 C CA . ASP A 1 95 ? 4.647 -19.023 3.725 1.00 78.38 95 ASP A CA 1
ATOM 793 C C . ASP A 1 95 ? 3.461 -18.054 3.637 1.00 78.38 95 ASP A C 1
ATOM 795 O O . ASP A 1 95 ? 3.358 -17.251 2.707 1.00 78.38 95 ASP A O 1
ATOM 799 N N . HIS A 1 96 ? 2.571 -18.148 4.623 1.00 78.31 96 HIS A N 1
ATOM 800 C CA . HIS A 1 96 ? 1.334 -17.382 4.723 1.00 78.31 96 HIS A CA 1
ATOM 801 C C . HIS A 1 96 ? 1.387 -16.299 5.814 1.00 78.31 96 HIS A C 1
ATOM 803 O O . HIS A 1 96 ? 0.347 -15.773 6.210 1.00 78.31 96 HIS A O 1
ATOM 809 N N . SER A 1 97 ? 2.576 -15.946 6.309 1.00 82.44 97 SER A N 1
ATOM 810 C CA . SER A 1 97 ? 2.744 -14.997 7.417 1.00 82.44 97 SER A CA 1
ATOM 811 C C . SER A 1 97 ? 2.079 -13.630 7.189 1.00 82.44 97 SER A C 1
ATOM 813 O O . SER A 1 97 ? 1.462 -13.105 8.117 1.00 82.44 97 SER A O 1
ATOM 815 N N . HIS A 1 98 ? 2.083 -13.072 5.968 1.00 81.56 98 HIS A N 1
ATOM 816 C CA . HIS A 1 98 ? 1.399 -11.792 5.728 1.00 81.56 98 HIS A CA 1
ATOM 817 C C . HIS A 1 98 ? -0.129 -11.930 5.759 1.00 81.56 98 HIS A C 1
ATOM 819 O O . HIS A 1 98 ? -0.806 -10.985 6.157 1.00 81.56 98 HIS A O 1
ATOM 825 N N . PHE A 1 99 ? -0.697 -13.094 5.411 1.00 84.19 99 PHE A N 1
ATOM 826 C CA . PHE A 1 99 ? -2.139 -13.325 5.575 1.00 84.19 99 PHE A CA 1
ATOM 827 C C . PHE A 1 99 ? -2.544 -13.224 7.042 1.00 84.19 99 PHE A C 1
ATOM 829 O O . PHE A 1 99 ? -3.548 -12.588 7.347 1.00 84.19 99 PHE A O 1
ATOM 836 N N . LYS A 1 100 ? -1.739 -13.791 7.948 1.00 87.69 100 LYS A N 1
ATOM 837 C CA . LYS A 1 100 ? -1.980 -13.695 9.390 1.00 87.69 100 LYS A CA 1
ATOM 838 C C . LYS A 1 100 ? -2.001 -12.235 9.856 1.00 87.69 100 LYS A C 1
ATOM 840 O O . LYS A 1 100 ? -2.958 -11.835 10.509 1.00 87.69 100 LYS A O 1
ATOM 845 N N . MET A 1 101 ? -1.020 -11.430 9.439 1.00 87.75 101 MET A N 1
ATOM 846 C CA . MET A 1 101 ? -0.975 -9.997 9.767 1.00 87.75 101 MET A CA 1
ATOM 847 C C . MET A 1 101 ? -2.203 -9.235 9.255 1.00 87.75 101 MET A C 1
ATOM 849 O O . MET A 1 101 ? -2.778 -8.424 9.978 1.00 87.75 101 MET A O 1
ATOM 853 N N . VAL A 1 102 ? -2.627 -9.492 8.012 1.00 88.88 102 VAL A N 1
ATOM 854 C CA . VAL A 1 102 ? -3.806 -8.831 7.433 1.00 88.88 102 VAL A CA 1
ATOM 855 C C . VAL A 1 102 ? -5.086 -9.247 8.156 1.00 88.88 102 VAL A C 1
ATOM 857 O O . VAL A 1 102 ? -5.917 -8.390 8.443 1.00 88.88 102 VAL A O 1
ATOM 860 N N . ILE A 1 103 ? -5.245 -10.530 8.492 1.00 91.00 103 ILE A N 1
ATOM 861 C CA . ILE A 1 103 ? -6.401 -11.024 9.254 1.00 91.00 103 ILE A CA 1
ATOM 862 C C . ILE A 1 103 ? -6.471 -10.340 10.621 1.00 91.00 103 ILE A C 1
ATOM 864 O O . ILE A 1 103 ? -7.517 -9.796 10.969 1.00 91.00 103 ILE A O 1
ATOM 868 N N . GLU A 1 104 ? -5.361 -10.316 11.361 1.00 91.75 104 GLU A N 1
ATOM 869 C CA . GLU A 1 104 ? -5.281 -9.647 12.665 1.00 91.75 104 GLU A CA 1
ATOM 870 C C . GLU A 1 104 ? -5.636 -8.15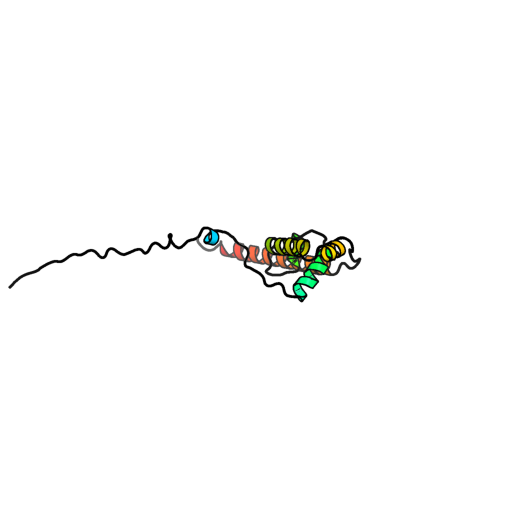9 12.545 1.00 91.75 104 GLU A C 1
ATOM 872 O O . GLU A 1 104 ? -6.415 -7.634 13.343 1.00 91.75 104 GLU A O 1
ATOM 877 N N . ARG A 1 105 ? -5.143 -7.478 11.501 1.00 90.12 105 ARG A N 1
ATOM 878 C CA . ARG A 1 105 ? -5.464 -6.069 11.253 1.00 90.12 105 ARG A CA 1
ATOM 879 C C . ARG A 1 105 ? -6.948 -5.845 10.965 1.00 90.12 105 ARG A C 1
ATOM 881 O O . ARG A 1 105 ? -7.535 -4.912 11.506 1.00 90.12 105 ARG A O 1
ATOM 888 N N . LEU A 1 106 ? -7.563 -6.677 10.126 1.00 90.06 106 LEU A N 1
ATOM 889 C CA . LEU A 1 106 ? -8.986 -6.563 9.792 1.00 90.06 106 LEU A CA 1
ATOM 890 C C . LEU A 1 106 ? -9.880 -6.827 11.010 1.00 90.06 106 LEU A C 1
ATOM 892 O O . LEU A 1 106 ? -10.872 -6.128 11.197 1.00 90.06 106 LEU A O 1
ATOM 896 N N . GLN A 1 107 ? -9.505 -7.780 11.866 1.00 92.75 107 GLN A N 1
ATOM 897 C CA . GLN A 1 107 ? -10.204 -8.043 13.127 1.00 92.75 107 GLN A CA 1
ATOM 898 C C . GLN A 1 107 ? -10.142 -6.843 14.080 1.00 92.75 107 GLN A C 1
ATOM 900 O O . GLN A 1 107 ? -11.157 -6.489 14.674 1.00 92.75 107 GLN A O 1
ATOM 905 N N . GLN A 1 108 ? -8.982 -6.186 14.196 1.00 91.69 108 GLN A N 1
ATOM 906 C CA . GLN A 1 108 ? -8.843 -4.956 14.987 1.00 91.69 108 GLN A CA 1
ATOM 907 C C . GLN A 1 108 ? -9.749 -3.843 14.460 1.00 91.69 108 GLN A C 1
ATOM 909 O O . GLN A 1 108 ? -10.465 -3.226 15.241 1.00 91.69 108 GLN A O 1
ATOM 914 N N . ILE A 1 109 ? -9.761 -3.628 13.140 1.00 89.62 109 ILE A N 1
ATOM 915 C CA . ILE A 1 109 ? -10.619 -2.617 12.511 1.00 89.62 109 ILE A CA 1
ATOM 916 C C . ILE A 1 109 ? -12.089 -2.901 12.830 1.00 89.62 109 ILE A C 1
ATOM 918 O O . ILE A 1 109 ? -12.792 -1.994 13.256 1.00 89.62 109 ILE A O 1
ATOM 922 N N . ALA A 1 110 ? -12.544 -4.147 12.680 1.00 90.44 110 ALA A N 1
ATOM 923 C CA . ALA A 1 110 ? -13.921 -4.523 12.996 1.00 90.44 110 ALA A CA 1
ATOM 924 C C . ALA A 1 110 ? -14.273 -4.275 14.475 1.00 90.44 110 ALA A C 1
ATOM 926 O O . ALA A 1 110 ? -15.329 -3.725 14.772 1.00 90.44 110 ALA A O 1
ATOM 927 N N . ALA A 1 111 ? -13.369 -4.613 15.401 1.00 91.88 111 ALA A N 1
ATOM 928 C CA . ALA A 1 111 ? -13.571 -4.371 16.830 1.00 91.88 111 ALA A CA 1
ATOM 929 C C . ALA A 1 111 ? -13.610 -2.873 17.187 1.00 91.88 111 ALA A C 1
ATOM 931 O O . ALA A 1 111 ? -14.334 -2.477 18.097 1.00 91.88 111 ALA A O 1
ATOM 932 N N . GLU A 1 112 ? -12.834 -2.037 16.494 1.00 89.88 112 GLU A N 1
ATOM 933 C CA . GLU A 1 112 ? -12.863 -0.579 16.655 1.00 89.88 112 GLU A CA 1
ATOM 934 C C . GLU A 1 112 ? -14.157 0.043 16.116 1.00 89.88 112 GLU A C 1
ATOM 936 O O . GLU A 1 112 ? -14.644 0.995 16.718 1.00 89.88 112 GLU A O 1
ATOM 941 N N . GLN A 1 113 ? -14.716 -0.470 15.011 1.00 86.62 113 GLN A N 1
ATOM 942 C CA . GLN A 1 113 ? -16.004 0.009 14.490 1.00 86.62 113 GLN A CA 1
ATOM 943 C C . GLN A 1 113 ? -17.140 -0.293 15.471 1.00 86.62 113 GLN A C 1
ATOM 945 O O . GLN A 1 113 ? -17.863 0.623 15.834 1.00 86.62 113 GLN A O 1
ATOM 950 N N . ASN A 1 114 ? -17.213 -1.524 15.992 1.00 85.69 114 ASN A N 1
ATOM 951 C CA . ASN A 1 114 ? -18.257 -1.904 16.950 1.00 85.69 114 ASN A CA 1
ATOM 952 C C . ASN A 1 114 ? -18.243 -1.013 18.201 1.00 85.69 114 ASN A C 1
ATOM 954 O O . ASN A 1 114 ? -19.283 -0.556 18.644 1.00 85.69 114 ASN A O 1
ATOM 958 N N . LYS A 1 115 ? -17.054 -0.704 18.741 1.00 85.25 115 LYS A N 1
ATOM 959 C CA . LYS A 1 115 ? -16.929 0.198 19.900 1.00 85.25 115 LYS A CA 1
ATOM 960 C C . LYS A 1 115 ? -17.392 1.624 19.605 1.00 85.25 115 LYS A C 1
ATOM 962 O O . LYS A 1 115 ? -17.943 2.264 20.488 1.00 85.25 115 LYS A O 1
ATOM 967 N N . LYS A 1 116 ? -17.135 2.130 18.395 1.00 80.00 116 LYS A N 1
ATOM 968 C CA . LYS A 1 116 ? -17.588 3.467 17.986 1.00 80.00 116 LYS A CA 1
ATOM 969 C C . LYS A 1 116 ? -19.101 3.516 17.806 1.00 80.00 116 LYS A C 1
ATOM 971 O O . LYS A 1 116 ? -19.708 4.497 18.205 1.00 80.00 116 LYS A O 1
ATOM 976 N N . GLU A 1 117 ? -19.687 2.461 17.247 1.00 75.44 117 GLU A N 1
ATOM 977 C CA . GLU A 1 117 ? -21.141 2.317 17.115 1.00 75.44 117 GLU A CA 1
ATOM 978 C C . GLU A 1 117 ? -21.818 2.291 18.499 1.00 75.44 117 GLU A C 1
ATOM 980 O O . GLU A 1 117 ? -22.760 3.047 18.724 1.00 75.44 117 GLU A O 1
ATOM 985 N N . ASP A 1 118 ? -21.272 1.528 19.457 1.00 74.44 118 ASP A N 1
ATOM 986 C CA . ASP A 1 118 ? -21.774 1.466 20.841 1.00 74.44 118 ASP A CA 1
ATOM 987 C C . ASP A 1 118 ? -21.673 2.827 21.582 1.00 74.44 118 ASP A C 1
ATOM 989 O O . ASP A 1 118 ? -22.512 3.153 22.425 1.00 74.44 118 ASP A O 1
ATOM 993 N N . GLU A 1 119 ? -20.641 3.631 21.293 1.00 74.00 119 GLU A N 1
ATOM 994 C CA . GLU A 1 119 ? -20.434 4.964 21.885 1.00 74.00 119 GLU A CA 1
ATOM 995 C C . GLU A 1 119 ? -21.337 6.049 21.263 1.00 74.00 119 GLU A C 1
ATOM 997 O O . GLU A 1 119 ? -21.747 6.969 21.974 1.00 74.00 119 GLU A O 1
ATOM 1002 N N . GLU A 1 120 ? -21.672 5.952 19.971 1.00 70.31 120 GLU A N 1
ATOM 1003 C CA . GLU A 1 120 ? -22.572 6.897 19.291 1.00 70.31 120 GLU A CA 1
ATOM 1004 C C . GLU A 1 120 ? -24.058 6.637 19.619 1.00 70.31 120 GLU A C 1
ATOM 1006 O O . GLU A 1 120 ? -24.797 7.598 19.837 1.00 70.31 120 GLU A O 1
ATOM 1011 N N . GLU A 1 121 ? -24.496 5.379 19.777 1.00 62.81 121 GLU A N 1
ATOM 1012 C CA . GLU A 1 121 ? -25.881 5.045 20.180 1.00 62.81 121 GLU A CA 1
ATOM 1013 C C . GLU A 1 121 ? -26.210 5.461 21.630 1.00 62.81 121 GLU A C 1
ATOM 1015 O O . GLU A 1 121 ? -27.353 5.790 21.951 1.00 62.81 121 GLU A O 1
ATOM 1020 N N . GLY A 1 122 ? -25.214 5.498 22.523 1.00 58.12 122 GLY A N 1
ATOM 1021 C CA . GLY A 1 122 ? -25.391 5.912 23.921 1.00 58.12 122 GLY A CA 1
ATOM 1022 C C . GLY A 1 122 ? -25.526 7.426 24.139 1.00 58.12 122 GLY A C 1
ATOM 1023 O O . GLY A 1 122 ? -25.875 7.854 25.241 1.00 58.12 122 GLY A O 1
ATOM 1024 N N . GLY A 1 123 ? -25.242 8.243 23.118 1.00 55.91 123 GLY A N 1
ATOM 1025 C CA . GLY A 1 123 ? -25.266 9.708 23.196 1.00 55.91 123 GLY A CA 1
ATOM 1026 C C . GLY A 1 123 ? -26.615 10.360 22.873 1.00 55.91 123 GLY A C 1
ATOM 1027 O O . GLY A 1 123 ? -26.795 11.540 23.166 1.00 55.91 123 GLY A O 1
ATOM 1028 N N . GLU A 1 124 ? -27.571 9.623 22.297 1.00 54.91 124 GLU A N 1
ATOM 1029 C CA . GLU A 1 124 ? -28.779 10.206 21.687 1.00 54.91 124 GLU A CA 1
ATOM 1030 C C . GLU A 1 124 ? -30.045 10.152 22.575 1.00 54.91 124 GLU A C 1
ATOM 1032 O O . GLU A 1 124 ? -31.106 10.632 22.183 1.00 54.91 124 GLU A O 1
ATOM 1037 N N . THR A 1 125 ? -29.960 9.649 23.816 1.00 52.84 125 THR A N 1
ATOM 1038 C CA . THR A 1 125 ? -31.098 9.603 24.762 1.00 52.84 125 THR A CA 1
ATOM 1039 C C . THR A 1 125 ? -30.932 10.562 25.948 1.00 52.84 125 THR A C 1
ATOM 1041 O O . THR A 1 125 ? -30.900 10.123 27.096 1.00 52.84 125 THR A O 1
ATOM 1044 N N . SER A 1 126 ? -30.797 11.872 25.720 1.00 54.41 126 SER A N 1
ATOM 1045 C CA . SER A 1 126 ? -30.922 12.858 26.811 1.00 54.41 126 SER A CA 1
ATOM 1046 C C . SER A 1 126 ? -31.242 14.283 26.339 1.00 54.41 126 SER A C 1
ATOM 1048 O O . SER A 1 126 ? -30.627 15.226 26.821 1.00 54.41 126 SER A O 1
ATOM 1050 N N . GLU A 1 127 ? -32.228 14.482 25.465 1.00 56.28 127 GLU A N 1
ATOM 1051 C CA . GLU A 1 127 ? -32.957 15.762 25.399 1.00 56.28 127 GLU A CA 1
ATOM 1052 C C . GLU A 1 127 ? -34.444 15.486 25.123 1.00 56.28 127 GLU A C 1
ATOM 1054 O O . GLU A 1 127 ? -34.822 15.062 24.031 1.00 56.28 127 GLU A O 1
ATOM 1059 N N . GLY A 1 128 ? -35.280 15.674 26.150 1.00 43.59 128 GLY A N 1
ATOM 1060 C CA . GLY A 1 128 ? -36.735 15.498 26.124 1.00 43.59 128 GLY A CA 1
ATOM 1061 C C . GLY A 1 128 ? -37.357 15.713 27.494 1.00 43.59 128 GLY A C 1
ATOM 1062 O O . GLY A 1 128 ? -37.302 14.764 28.304 1.00 43.59 128 GLY A O 1
#

Radius of gyration: 27.61 Å; chains: 1; bounding box: 50×100×43 Å

InterPro domains:
  IPR001005 SANT/Myb domain [SM00717] (32-80)
  IPR001005 SANT/Myb domain [cd00167] (35-76)
  IPR009057 Homedomain-like superfamily [SSF46689] (35-83)
  IPR039467 Transcription factor TFIIIB component B'', Myb domain [PF15963] (26-109)

pLDDT: mean 80.71, std 16.97, range [30.64, 96.62]

Sequence (128 aa):
SNRENEVGEGDAAAVEDATLYFNYQTYMDKPRPIRWSKQDTETFYEAIRQFGTDLSLIQQL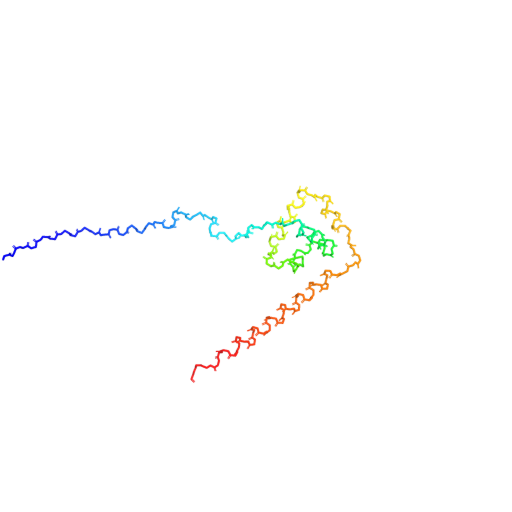FPGLTRQQIKLKYKKEERQHPFRLHEAVTNRPKDHSHFKMVIERLQQIAAEQNKKEDEEEGGETSEG

Foldseek 3Di:
DDDDDDDDDDPPPCPPPPPVPDDPVNPDPDPDDDDQDPVNVVLLLQLCLAVPPPLVLSVLVPPPDDSVNNVVVLVVCCVPPVPSSVCSNVRRDPDNVSVVSSVVSVVVVVVVVVVVVVVVVVPPPPDD

Organism: NCBI:txid192259